Protein AF-A0AAD5M1X8-F1 (afdb_monomer)

Mean predicted aligned error: 6.5 Å

Radius of gyration: 15.75 Å; Cα contacts (8 Å, |Δi|>4): 110; chains: 1; bounding box: 37×31×50 Å

InterPro domains:
  IPR024161 Zinc finger, nanos-type [PF05741] (10-76)
  IPR024161 Zinc finger, nanos-type [PS51522] (9-77)
  IPR038129 Nanos domain superfamily [G3DSA:4.10.60.30] (6-87)

Secondary structure (DSSP, 8-state):
--------B-HHHHHHHHHHHHHTT-PPPPTTSSSTTBS--SB-TTS-B--HHHHTPPPTTT---GGG---GGG-HHHHHHHHHHTT-

pLDDT: mean 88.31, std 14.09, range [41.69, 97.5]

Organism: Parelaphostrongylus tenuis (NCBI:txid148309)

Foldseek 3Di:
DDPPPPKAFAPVQQVVQCVVCVVVVHHRDDSPDDDLRTDHYCADPVRFGPRPVQQDDAAPQPRDHHRRGDDVVPDPSVVVVVVVVVVD

Nearest PDB structures (foldseek):
  3alr-assembly4_D  TM=8.136E-01  e=5.093E-04  Dan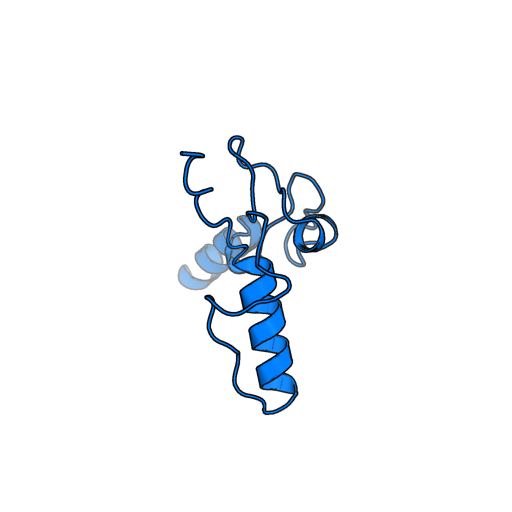io rerio
  3alr-assembly2_B  TM=7.890E-01  e=1.150E-03  Danio rerio
  5kl8-assembly1_B  TM=7.768E-01  e=6.714E-03  Drosophila melanogaster

Structure (mmCIF, N/CA/C/O backbone):
data_AF-A0AAD5M1X8-F1
#
_entry.id   AF-A0AAD5M1X8-F1
#
loop_
_atom_site.group_PDB
_atom_site.id
_atom_site.type_symbol
_atom_site.label_atom_id
_atom_site.label_alt_id
_atom_site.label_comp_id
_atom_site.label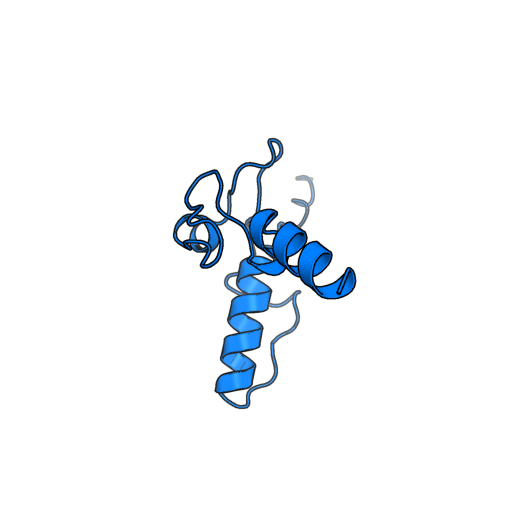_asym_id
_atom_site.label_entity_id
_atom_site.label_seq_id
_atom_site.pdbx_PDB_ins_code
_atom_site.Cartn_x
_atom_site.Cartn_y
_atom_site.Cartn_z
_atom_site.occupancy
_atom_site.B_iso_or_equiv
_atom_site.auth_seq_id
_atom_site.auth_comp_id
_atom_site.auth_asym_id
_atom_site.auth_atom_id
_atom_site.pdbx_PDB_model_num
ATOM 1 N N . SER A 1 1 ? 19.646 -2.954 28.273 1.00 41.69 1 SER A N 1
ATOM 2 C CA . SER A 1 1 ? 18.267 -3.333 27.901 1.00 41.69 1 SER A CA 1
ATOM 3 C C . SER A 1 1 ? 18.078 -3.203 26.405 1.00 41.69 1 SER A C 1
ATOM 5 O O . SER A 1 1 ? 18.606 -2.247 25.845 1.00 41.69 1 SER A O 1
ATOM 7 N N . PRO A 1 2 ? 17.435 -4.177 25.742 1.00 47.41 2 PRO A N 1
ATOM 8 C CA . PRO A 1 2 ? 17.450 -4.279 24.292 1.00 47.41 2 PRO A CA 1
ATOM 9 C C . PRO A 1 2 ? 16.776 -3.056 23.678 1.00 47.41 2 PRO A C 1
ATOM 11 O O . PRO A 1 2 ? 15.686 -2.654 24.078 1.00 47.41 2 PRO A O 1
ATOM 14 N N . LEU A 1 3 ? 17.499 -2.472 22.731 1.00 47.44 3 LEU A N 1
ATOM 15 C CA . LEU A 1 3 ? 17.141 -1.329 21.911 1.00 47.44 3 LEU A CA 1
ATOM 16 C C . LEU A 1 3 ? 15.665 -1.412 21.517 1.00 47.44 3 LEU A C 1
ATOM 18 O O . LEU A 1 3 ? 15.262 -2.367 20.851 1.00 47.44 3 LEU A O 1
ATOM 22 N N . LEU A 1 4 ? 14.880 -0.418 21.938 1.00 50.72 4 LEU A N 1
ATOM 23 C CA . LEU A 1 4 ? 13.535 -0.155 21.435 1.00 50.72 4 LEU A CA 1
ATOM 24 C C . LEU A 1 4 ? 13.591 -0.276 19.908 1.00 50.72 4 LEU A C 1
ATOM 26 O O . LEU A 1 4 ? 14.133 0.600 19.233 1.00 50.72 4 LEU A O 1
ATOM 30 N N . LYS A 1 5 ? 13.124 -1.405 19.359 1.00 56.75 5 LYS A N 1
ATOM 31 C CA . LYS A 1 5 ? 13.083 -1.616 17.911 1.00 56.75 5 LYS A CA 1
ATOM 32 C C . LYS A 1 5 ? 12.233 -0.481 17.363 1.00 56.75 5 LYS A C 1
ATOM 34 O O . LYS A 1 5 ? 11.034 -0.456 17.623 1.00 56.75 5 LYS A O 1
ATOM 39 N N . LYS A 1 6 ? 12.866 0.466 16.663 1.00 60.91 6 LYS A N 1
ATOM 40 C CA . LYS A 1 6 ? 12.206 1.591 15.992 1.00 60.91 6 LYS A CA 1
ATOM 41 C C . LYS A 1 6 ? 10.981 1.021 15.280 1.00 60.91 6 LYS A C 1
ATOM 43 O O . LYS A 1 6 ? 11.144 0.134 14.440 1.00 60.91 6 LYS A O 1
ATOM 48 N N . GLU A 1 7 ? 9.781 1.412 15.710 1.00 68.44 7 GLU A N 1
ATOM 49 C CA . GLU A 1 7 ? 8.555 0.766 15.242 1.00 68.44 7 GLU A CA 1
ATOM 50 C C . GLU A 1 7 ? 8.494 0.876 13.717 1.00 68.44 7 GLU A C 1
ATOM 52 O O . GLU A 1 7 ? 8.382 1.966 13.157 1.00 68.44 7 GLU A O 1
ATOM 57 N N . ARG A 1 8 ? 8.629 -0.261 13.027 1.00 85.50 8 ARG A N 1
ATOM 58 C CA . ARG A 1 8 ? 8.513 -0.300 11.572 1.00 85.50 8 ARG A CA 1
ATOM 59 C C . ARG A 1 8 ? 7.031 -0.307 11.229 1.00 85.50 8 ARG A C 1
ATOM 61 O O . ARG A 1 8 ? 6.343 -1.297 11.492 1.00 85.50 8 ARG A O 1
ATOM 68 N N . ILE A 1 9 ? 6.567 0.826 10.712 1.00 93.06 9 ILE A N 1
ATOM 69 C CA . ILE A 1 9 ? 5.204 1.041 10.235 1.00 93.06 9 ILE A CA 1
ATOM 70 C C . ILE A 1 9 ? 5.232 1.062 8.706 1.00 93.06 9 ILE A C 1
ATOM 72 O O . ILE A 1 9 ? 5.969 1.83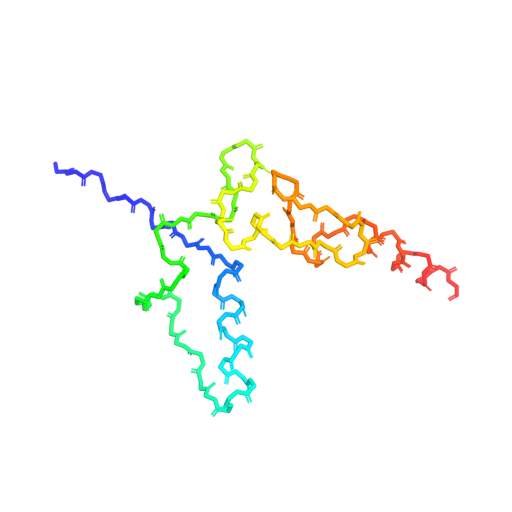2 8.085 1.00 93.06 9 ILE A O 1
ATOM 76 N N . CYS A 1 10 ? 4.396 0.233 8.096 1.00 95.75 10 CYS A N 1
ATOM 77 C CA . CYS A 1 10 ? 4.201 0.173 6.661 1.00 95.75 10 CYS A CA 1
ATOM 78 C C . CYS A 1 10 ? 2.980 0.998 6.256 1.00 95.75 10 CYS A C 1
ATOM 80 O O . CYS A 1 10 ? 1.836 0.547 6.351 1.00 95.75 10 CYS A O 1
ATOM 82 N N . TRP A 1 11 ? 3.230 2.203 5.748 1.00 94.62 11 TRP A N 1
ATOM 83 C CA . TRP A 1 11 ? 2.168 3.114 5.322 1.00 94.62 11 TRP A CA 1
ATOM 84 C C . TRP A 1 11 ? 1.322 2.575 4.167 1.00 94.62 11 TRP A C 1
ATOM 86 O O . TRP A 1 11 ? 0.129 2.848 4.130 1.00 94.62 11 TRP A O 1
ATOM 96 N N . PHE A 1 12 ? 1.888 1.745 3.284 1.00 95.81 12 PHE A N 1
ATOM 97 C CA . PHE A 1 12 ? 1.119 1.073 2.234 1.00 95.81 12 PHE A CA 1
ATOM 98 C C . PHE A 1 12 ? 0.022 0.171 2.814 1.00 95.81 12 PHE A C 1
ATOM 100 O O . PHE A 1 12 ? -1.138 0.269 2.419 1.00 95.81 12 PHE A O 1
ATOM 107 N N . CYS A 1 13 ? 0.379 -0.688 3.771 1.00 96.69 13 CYS A N 1
ATOM 108 C CA . CYS A 1 13 ? -0.568 -1.603 4.402 1.00 96.69 13 CYS A CA 1
ATOM 109 C C . CYS A 1 13 ? -1.627 -0.851 5.208 1.00 96.69 13 CYS A C 1
ATOM 111 O O . CYS A 1 13 ? -2.795 -1.229 5.170 1.00 96.69 13 CYS A O 1
ATOM 113 N N . TYR A 1 14 ? -1.232 0.222 5.902 1.00 96.88 14 TYR A N 1
ATOM 114 C CA . TYR A 1 14 ? -2.176 1.045 6.654 1.00 96.88 14 TYR A CA 1
ATOM 115 C C . TYR A 1 14 ? -3.157 1.740 5.708 1.00 96.88 14 TYR A C 1
ATOM 117 O O . TYR A 1 14 ? -4.360 1.624 5.893 1.00 96.88 14 TYR A O 1
ATOM 125 N N . GLU A 1 15 ? -2.672 2.368 4.633 1.00 95.62 15 GLU A N 1
ATOM 126 C CA . GLU A 1 15 ? -3.531 3.035 3.649 1.00 95.62 15 GLU A CA 1
ATOM 127 C C . GLU A 1 15 ? -4.497 2.051 2.966 1.00 95.62 15 GLU A C 1
ATOM 129 O O . GLU A 1 15 ? -5.680 2.356 2.809 1.00 95.62 15 GLU A O 1
ATOM 134 N N . LYS A 1 16 ? -4.024 0.852 2.595 1.00 95.06 16 LYS A N 1
ATOM 135 C CA . LYS A 1 16 ? -4.878 -0.205 2.027 1.00 95.06 16 LYS A CA 1
ATOM 136 C C . LYS A 1 16 ? -5.962 -0.649 3.006 1.00 95.06 16 LYS A C 1
ATOM 138 O O . LYS A 1 16 ? -7.115 -0.778 2.600 1.00 95.06 16 LYS A O 1
ATOM 143 N N . TYR A 1 17 ? -5.609 -0.853 4.274 1.00 96.31 17 TYR A N 1
ATOM 144 C CA . TYR A 1 17 ? -6.575 -1.240 5.297 1.00 96.31 17 TYR A CA 1
ATOM 145 C C . TYR A 1 17 ? -7.590 -0.123 5.565 1.00 96.31 17 TYR A C 1
ATOM 147 O O . TYR A 1 17 ? -8.787 -0.386 5.589 1.00 96.31 17 TYR A O 1
ATOM 155 N N . SER A 1 18 ? -7.145 1.132 5.657 1.00 96.38 18 SER A N 1
ATOM 156 C CA . SER A 1 18 ? -8.031 2.288 5.830 1.00 96.38 18 SER A CA 1
ATOM 157 C C . SER A 1 18 ? -9.011 2.449 4.667 1.00 96.38 18 SER A C 1
ATOM 159 O O . SER A 1 18 ? -10.190 2.709 4.892 1.00 96.38 18 SER A O 1
ATOM 161 N N . LYS A 1 19 ? -8.561 2.224 3.425 1.00 95.81 19 LYS A N 1
ATOM 162 C CA . LYS A 1 19 ? -9.442 2.198 2.243 1.00 95.81 19 LYS A CA 1
ATOM 163 C C . LYS A 1 19 ? -10.479 1.076 2.324 1.00 95.81 19 LYS A C 1
ATOM 165 O O . LYS A 1 19 ? -11.639 1.302 2.001 1.00 95.81 19 LYS A O 1
ATOM 170 N N . MET A 1 20 ? -10.085 -0.112 2.783 1.00 96.69 20 MET A N 1
ATOM 171 C CA . MET A 1 20 ? -11.018 -1.221 3.003 1.00 96.69 20 MET A CA 1
ATOM 172 C C . MET A 1 20 ? -12.046 -0.891 4.096 1.00 96.69 20 MET A C 1
ATOM 174 O O . MET A 1 20 ? -13.228 -1.158 3.904 1.00 96.69 20 MET A O 1
ATOM 178 N N . CYS A 1 21 ? -11.630 -0.275 5.207 1.00 97.38 21 CYS A N 1
ATOM 179 C CA . CYS A 1 21 ? -12.549 0.198 6.245 1.00 97.38 21 CYS A CA 1
ATOM 180 C C . CYS A 1 21 ? -13.579 1.184 5.681 1.00 97.38 21 CYS A C 1
ATOM 182 O O . CYS A 1 21 ? -14.770 0.993 5.908 1.00 97.38 21 CYS A O 1
ATOM 184 N N . ALA A 1 22 ? -13.140 2.159 4.879 1.00 96.88 22 ALA A N 1
ATOM 185 C CA . ALA A 1 22 ? -14.037 3.126 4.248 1.00 96.88 22 ALA A CA 1
ATOM 186 C C . ALA A 1 22 ? -15.087 2.455 3.341 1.00 96.88 22 ALA A C 1
ATOM 188 O O . ALA A 1 22 ? -16.265 2.791 3.425 1.00 96.88 22 ALA A O 1
ATOM 189 N N . VAL A 1 23 ? -14.690 1.462 2.531 1.00 97.19 23 VAL A N 1
ATOM 190 C CA . VAL A 1 23 ? -15.626 0.675 1.697 1.00 97.19 23 VAL A CA 1
ATOM 191 C C . VAL A 1 23 ? -16.656 -0.075 2.550 1.00 97.19 23 VAL A C 1
ATOM 193 O O . VAL A 1 23 ? -17.799 -0.241 2.140 1.00 97.19 23 VAL A O 1
ATOM 196 N N . LEU A 1 24 ? -16.262 -0.511 3.745 1.00 97.25 24 LEU A N 1
ATOM 197 C CA . LEU A 1 24 ? -17.118 -1.237 4.683 1.00 97.25 24 LEU A CA 1
ATOM 198 C C . LEU A 1 24 ? -17.889 -0.322 5.649 1.00 97.25 24 LEU A C 1
ATOM 200 O O . LEU A 1 24 ? -18.500 -0.842 6.581 1.00 97.25 24 LEU A O 1
ATOM 204 N N . LEU A 1 25 ? -17.845 1.005 5.463 1.00 96.75 25 LEU A N 1
ATOM 205 C CA . LEU A 1 25 ? -18.427 2.001 6.376 1.00 96.75 25 LEU A CA 1
ATOM 206 C C . LEU A 1 25 ? -17.954 1.833 7.832 1.00 96.75 25 LEU A C 1
ATOM 208 O O . LEU A 1 25 ? -18.718 1.999 8.782 1.00 96.75 25 LEU A O 1
ATOM 212 N N . LYS A 1 26 ? -16.682 1.468 8.005 1.00 96.81 26 LYS A N 1
ATOM 213 C CA . LYS A 1 26 ? -16.013 1.353 9.304 1.00 96.81 26 LYS A CA 1
ATOM 214 C C . LYS A 1 26 ? -14.976 2.452 9.456 1.00 96.81 26 LYS A C 1
ATOM 216 O O . LYS A 1 26 ? -14.290 2.801 8.495 1.00 96.81 26 LYS A O 1
ATOM 221 N N . ASP A 1 27 ? -14.781 2.902 10.688 1.00 96.62 27 ASP A N 1
ATOM 222 C CA . ASP A 1 27 ? -13.670 3.788 11.007 1.00 96.62 27 ASP A CA 1
ATOM 223 C C . ASP A 1 27 ? -12.333 3.034 10.920 1.00 96.62 27 ASP A C 1
ATOM 225 O O . ASP A 1 27 ? -12.225 1.881 11.365 1.00 96.62 27 ASP A O 1
ATOM 229 N N . PRO A 1 28 ? -11.286 3.644 10.337 1.00 95.25 28 PRO A N 1
ATOM 230 C CA . PRO A 1 28 ? -9.961 3.055 10.350 1.00 95.25 28 PRO A CA 1
ATOM 231 C C . PRO A 1 28 ? -9.405 3.037 11.785 1.00 95.25 28 PRO A C 1
ATOM 233 O O . PRO A 1 28 ? -9.558 4.007 12.530 1.00 95.25 28 PRO A O 1
ATOM 236 N N . PRO A 1 29 ? -8.720 1.956 12.193 1.00 94.44 29 PRO A N 1
ATOM 237 C CA . PRO A 1 29 ? -8.080 1.892 13.500 1.00 94.44 29 PRO A CA 1
ATOM 238 C C . PRO A 1 29 ? -6.908 2.876 13.579 1.00 94.44 29 PRO A C 1
ATOM 240 O O . PRO A 1 29 ? -6.348 3.285 12.567 1.00 94.44 29 PRO A O 1
ATOM 243 N N . SER A 1 30 ? -6.467 3.198 14.796 1.00 94.75 30 SER A N 1
ATOM 244 C CA . SER A 1 30 ? -5.235 3.970 15.001 1.00 94.75 30 SER A CA 1
ATOM 245 C C . SER A 1 30 ? -4.026 3.288 14.351 1.00 94.75 30 SER A C 1
ATOM 247 O O . SER A 1 30 ? -3.849 2.076 14.466 1.00 94.75 30 SER A O 1
ATOM 249 N N . VAL A 1 31 ? -3.108 4.073 13.778 1.00 92.12 31 VAL A N 1
ATOM 250 C CA . VAL A 1 31 ? -1.826 3.569 13.246 1.00 92.12 31 VAL A CA 1
ATOM 251 C C . VAL A 1 31 ? -0.977 2.846 14.306 1.00 92.12 31 VAL A C 1
ATOM 253 O O . VAL A 1 31 ? -0.146 1.994 13.981 1.00 92.12 31 VAL A O 1
ATO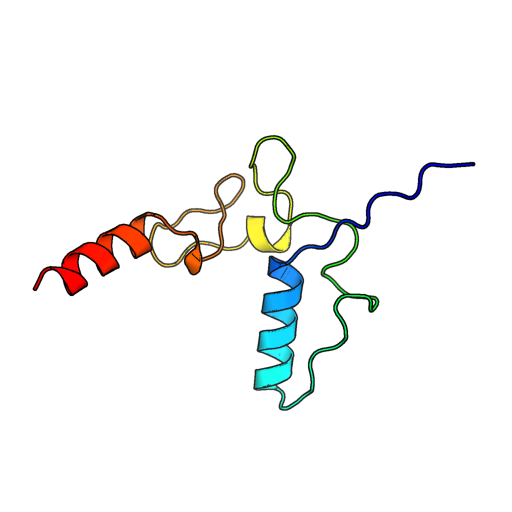M 256 N N . LYS A 1 32 ? -1.195 3.153 15.592 1.00 90.56 32 LYS A N 1
ATOM 257 C CA . LYS A 1 32 ? -0.520 2.492 16.720 1.00 90.56 32 LYS A CA 1
ATOM 258 C C . LYS A 1 32 ? -1.159 1.153 17.105 1.00 90.56 32 LYS A C 1
ATOM 260 O O . LYS A 1 32 ? -0.549 0.403 17.861 1.00 90.56 32 LYS A O 1
ATOM 265 N N . ALA A 1 33 ? -2.358 0.850 16.608 1.00 92.69 33 ALA A N 1
ATOM 266 C CA . ALA A 1 33 ? -3.021 -0.417 16.876 1.00 92.69 33 ALA A CA 1
ATOM 267 C C . ALA A 1 33 ? -2.267 -1.593 16.234 1.00 92.69 33 ALA A C 1
ATOM 269 O O . ALA A 1 33 ? -1.470 -1.433 15.302 1.00 92.69 33 ALA A O 1
ATOM 270 N N . HIS A 1 34 ? -2.538 -2.797 16.736 1.00 90.94 34 HIS A N 1
ATOM 271 C CA . HIS A 1 34 ? -2.090 -4.023 16.089 1.00 90.94 34 HIS A CA 1
ATOM 272 C C . HIS A 1 34 ? -2.779 -4.168 14.729 1.00 90.94 34 HIS A C 1
ATOM 274 O O . HIS A 1 34 ? -3.992 -4.022 14.618 1.00 90.94 34 HIS A O 1
ATOM 280 N N . GLY A 1 35 ? -1.999 -4.466 13.694 1.00 93.75 35 GLY A N 1
ATOM 281 C CA . GLY A 1 35 ? -2.519 -4.616 12.344 1.00 93.75 35 GLY A CA 1
ATOM 282 C C . GLY A 1 35 ? -1.439 -4.977 11.339 1.00 93.75 35 GLY A C 1
ATOM 283 O O . GLY A 1 35 ? -0.245 -4.984 11.653 1.00 93.75 35 GLY A O 1
ATOM 284 N N . ILE A 1 36 ? -1.867 -5.251 10.106 1.00 94.94 36 ILE A N 1
ATOM 285 C CA . ILE A 1 36 ? -1.003 -5.721 9.011 1.00 94.94 36 ILE A CA 1
ATOM 286 C C . ILE A 1 36 ? 0.095 -4.723 8.619 1.00 94.94 36 ILE A C 1
ATOM 288 O O . ILE A 1 36 ? 1.025 -5.078 7.911 1.00 94.94 36 ILE A O 1
ATOM 292 N N . TRP A 1 37 ? 0.012 -3.469 9.062 1.00 96.06 37 TRP A N 1
ATOM 293 C CA . TRP A 1 37 ? 1.020 -2.435 8.820 1.00 96.06 37 TRP A CA 1
ATOM 294 C C . TRP A 1 37 ? 2.169 -2.435 9.831 1.00 96.06 37 TRP A C 1
ATOM 296 O O . TRP A 1 37 ? 3.080 -1.621 9.704 1.00 96.06 37 TRP A O 1
ATOM 306 N N . ARG A 1 38 ? 2.150 -3.305 10.844 1.00 93.69 38 ARG A N 1
ATOM 307 C CA . ARG A 1 38 ? 3.184 -3.354 11.886 1.00 93.69 38 ARG A CA 1
ATOM 308 C C . ARG A 1 38 ? 4.293 -4.345 11.506 1.00 93.69 38 ARG A C 1
ATOM 310 O O . ARG A 1 38 ? 4.073 -5.324 10.797 1.00 93.69 38 ARG A O 1
ATOM 317 N N . GLY A 1 39 ? 5.507 -4.104 12.001 1.00 91.62 39 GLY A N 1
ATOM 318 C CA . GLY A 1 39 ? 6.626 -5.055 11.935 1.00 91.62 39 GLY A CA 1
ATOM 319 C C . GLY A 1 39 ? 7.512 -4.954 10.690 1.00 91.62 39 GLY A C 1
ATOM 320 O O . GLY A 1 39 ? 8.587 -5.562 10.669 1.00 91.62 39 GLY A O 1
ATOM 321 N N . HIS A 1 40 ? 7.147 -4.139 9.701 1.00 93.12 40 HIS A N 1
ATOM 322 C CA . HIS A 1 40 ? 7.921 -3.935 8.478 1.00 93.12 40 HIS A CA 1
ATOM 323 C C . HIS A 1 40 ? 7.771 -2.508 7.936 1.00 93.12 40 HIS A C 1
ATOM 325 O O . HIS A 1 40 ? 6.852 -1.780 8.305 1.00 93.12 40 HIS A O 1
ATOM 331 N N . SER A 1 41 ? 8.705 -2.108 7.078 1.00 93.69 41 SER A N 1
ATOM 332 C CA . SER A 1 41 ? 8.667 -0.837 6.350 1.00 93.69 41 SER A CA 1
ATOM 333 C C . SER A 1 41 ? 8.209 -1.090 4.915 1.00 93.69 41 SER A C 1
ATOM 335 O O . SER A 1 41 ? 8.307 -2.209 4.416 1.00 93.69 41 SER A O 1
ATOM 337 N N . MET A 1 42 ? 7.737 -0.050 4.227 1.00 94.69 42 MET A N 1
ATOM 338 C CA . MET A 1 42 ? 7.413 -0.154 2.799 1.00 94.69 42 MET A CA 1
ATOM 339 C C . MET A 1 42 ? 8.631 -0.529 1.956 1.00 94.69 42 MET A C 1
ATOM 341 O O . MET A 1 42 ? 8.541 -1.396 1.089 1.00 94.69 42 MET A O 1
ATOM 345 N N . LYS A 1 43 ? 9.755 0.125 2.249 1.00 93.88 43 LYS A N 1
ATOM 346 C CA . LYS A 1 43 ? 11.045 -0.051 1.597 1.00 93.88 43 LYS A CA 1
ATOM 347 C C . LYS A 1 43 ? 12.141 -0.287 2.629 1.00 93.88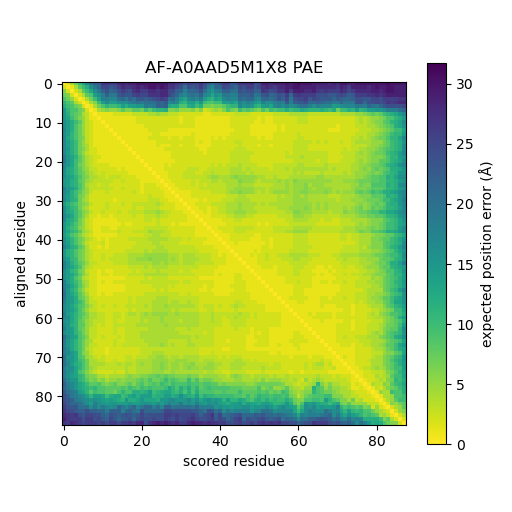 43 LYS A C 1
ATOM 349 O O . LYS A 1 43 ? 11.985 0.094 3.796 1.00 93.88 43 LYS A O 1
ATOM 354 N N . ASP A 1 44 ? 13.211 -0.944 2.209 1.00 93.12 44 ASP A N 1
ATOM 355 C CA . ASP A 1 44 ? 14.421 -1.102 3.003 1.00 93.12 44 ASP A CA 1
ATOM 356 C C . ASP A 1 44 ? 15.343 0.128 2.889 1.00 93.12 44 ASP A C 1
ATOM 358 O O . ASP A 1 44 ? 14.990 1.160 2.319 1.00 93.12 44 ASP A O 1
ATOM 362 N N . LYS A 1 45 ? 16.538 0.028 3.478 1.00 92.69 45 LYS A N 1
ATOM 363 C CA . LYS A 1 45 ? 17.546 1.099 3.476 1.00 92.69 45 LYS A CA 1
ATOM 364 C C . LYS A 1 45 ? 18.133 1.409 2.090 1.00 92.69 45 LYS A C 1
ATOM 366 O O . LYS A 1 45 ? 18.776 2.441 1.948 1.00 92.69 45 LYS A O 1
ATOM 371 N N . ASN A 1 46 ? 17.935 0.528 1.113 1.00 93.81 46 ASN A N 1
ATOM 372 C CA . ASN A 1 46 ? 18.411 0.667 -0.261 1.00 93.81 46 ASN A CA 1
ATOM 373 C C . ASN A 1 46 ? 17.279 1.119 -1.204 1.00 93.81 46 ASN A C 1
ATOM 375 O O . ASN A 1 46 ? 17.411 0.998 -2.417 1.00 93.81 46 ASN A O 1
ATOM 379 N N . ASP A 1 47 ? 16.158 1.601 -0.653 1.00 90.88 47 ASP A N 1
ATOM 380 C CA . ASP A 1 47 ? 14.964 2.017 -1.397 1.00 90.88 47 ASP A CA 1
ATOM 381 C C . ASP A 1 47 ? 14.297 0.882 -2.210 1.00 90.88 47 ASP A C 1
ATOM 383 O O . ASP A 1 47 ? 13.450 1.128 -3.079 1.00 90.88 47 ASP A O 1
ATOM 387 N N . VAL A 1 48 ? 14.612 -0.375 -1.878 1.00 94.88 48 VAL A N 1
ATOM 388 C CA . VAL A 1 48 ? 13.981 -1.567 -2.453 1.00 94.88 48 VAL A CA 1
ATOM 389 C C . VAL A 1 48 ? 12.719 -1.895 -1.668 1.00 94.88 48 VAL A C 1
ATOM 391 O O . VAL A 1 48 ? 12.700 -1.816 -0.438 1.00 94.88 48 VAL A O 1
ATOM 394 N N . THR A 1 49 ? 11.642 -2.269 -2.360 1.00 96.62 49 THR A N 1
ATOM 395 C CA . THR A 1 49 ? 10.398 -2.694 -1.704 1.00 96.62 49 THR A CA 1
ATOM 396 C C . THR A 1 49 ? 10.662 -3.816 -0.703 1.00 96.62 49 THR A C 1
ATOM 398 O O . THR A 1 49 ? 11.185 -4.863 -1.055 1.00 96.62 49 THR A O 1
ATOM 401 N N . ALA A 1 50 ? 10.263 -3.613 0.550 1.00 96.06 50 ALA A N 1
ATOM 402 C CA . ALA A 1 50 ? 10.392 -4.598 1.626 1.00 96.06 50 ALA A CA 1
ATOM 403 C C . ALA A 1 50 ? 9.030 -5.102 2.122 1.00 96.06 50 ALA A C 1
ATOM 405 O O . ALA A 1 50 ? 8.941 -6.138 2.778 1.00 96.06 50 ALA A O 1
ATOM 406 N N . CYS A 1 51 ? 7.954 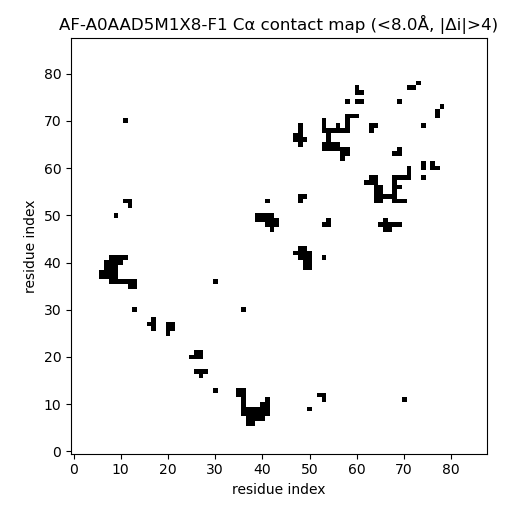-4.368 1.826 1.00 96.81 51 CYS A N 1
ATOM 407 C CA . CYS A 1 51 ? 6.603 -4.785 2.161 1.00 96.81 51 CYS A CA 1
ATOM 408 C C . CYS A 1 51 ? 6.148 -5.926 1.234 1.00 96.81 51 CYS A C 1
ATOM 410 O O . CYS A 1 51 ? 6.068 -5.705 0.024 1.00 96.81 51 CYS A O 1
ATOM 412 N N . PRO A 1 52 ? 5.768 -7.104 1.766 1.00 95.75 52 PRO A N 1
ATOM 413 C CA . PRO A 1 52 ? 5.345 -8.236 0.938 1.00 95.75 52 PRO A CA 1
ATOM 414 C C . PRO A 1 52 ? 4.054 -7.945 0.159 1.00 95.75 52 PRO A C 1
ATOM 416 O O . PRO A 1 52 ? 3.900 -8.380 -0.978 1.00 95.75 52 PRO A O 1
ATOM 419 N N . HIS A 1 53 ? 3.140 -7.150 0.725 1.00 96.31 53 HIS A N 1
ATOM 420 C CA . HIS A 1 53 ? 1.905 -6.763 0.036 1.00 96.31 53 HIS A CA 1
ATOM 421 C C . HIS A 1 53 ? 2.169 -5.782 -1.115 1.00 96.31 53 HIS A C 1
ATOM 423 O O . HIS A 1 53 ? 1.538 -5.875 -2.167 1.00 96.31 53 HIS A O 1
ATOM 429 N N . LEU A 1 54 ? 3.113 -4.851 -0.934 1.00 96.69 54 LEU A N 1
ATOM 430 C CA . LEU A 1 54 ? 3.512 -3.926 -1.993 1.00 96.69 54 LEU A CA 1
ATOM 431 C C . LEU A 1 54 ? 4.301 -4.656 -3.081 1.00 96.69 54 LEU A C 1
ATOM 433 O O . LEU A 1 54 ? 4.062 -4.409 -4.254 1.00 96.69 54 LEU A O 1
ATOM 437 N N . TRP A 1 55 ? 5.174 -5.593 -2.704 1.00 97.50 55 TRP A N 1
ATOM 438 C CA . TRP A 1 55 ? 5.972 -6.400 -3.630 1.00 97.50 55 TRP A CA 1
ATOM 439 C C . TRP A 1 55 ? 5.114 -7.131 -4.668 1.00 97.50 55 TRP A C 1
ATOM 441 O O . TRP A 1 55 ? 5.502 -7.246 -5.825 1.00 97.50 55 TRP A O 1
ATOM 451 N N . LEU A 1 56 ? 3.935 -7.606 -4.262 1.00 96.44 56 LEU A N 1
ATOM 452 C CA . LEU A 1 56 ? 2.986 -8.300 -5.138 1.00 96.44 56 LEU A CA 1
ATOM 453 C C . LEU A 1 56 ? 2.060 -7.348 -5.914 1.00 96.44 56 LEU A C 1
ATOM 455 O O . LEU A 1 56 ? 1.293 -7.792 -6.767 1.00 96.44 56 LEU A O 1
ATOM 459 N N . THR A 1 57 ? 2.101 -6.046 -5.629 1.00 95.38 57 THR A N 1
ATOM 460 C CA . THR A 1 57 ? 1.248 -5.054 -6.285 1.00 95.38 57 THR A CA 1
ATOM 461 C C . THR A 1 57 ? 1.916 -4.537 -7.556 1.00 95.38 57 THR A C 1
ATOM 463 O O . THR A 1 57 ? 3.021 -3.998 -7.519 1.00 95.38 57 THR A O 1
ATOM 466 N N . LYS A 1 58 ? 1.205 -4.639 -8.682 1.00 96.75 58 LYS A N 1
ATOM 467 C CA . LYS A 1 58 ? 1.612 -4.045 -9.959 1.00 96.75 58 LYS A CA 1
ATOM 468 C C . LYS A 1 58 ? 1.078 -2.617 -10.080 1.00 96.75 58 LYS A C 1
ATOM 470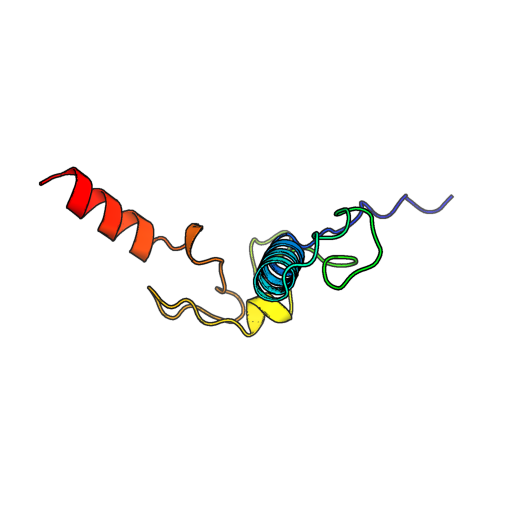 O O . LYS A 1 58 ? -0.111 -2.387 -9.878 1.00 96.75 58 LYS A O 1
ATOM 475 N N . CYS A 1 59 ? 1.938 -1.666 -10.438 1.00 96.31 59 CYS A N 1
ATOM 476 C CA . CYS A 1 59 ? 1.529 -0.290 -10.717 1.00 96.31 59 CYS A CA 1
ATOM 477 C C . CYS A 1 59 ? 0.681 -0.219 -11.999 1.00 96.31 59 CYS A C 1
ATOM 479 O O . CYS A 1 59 ? 1.129 -0.669 -13.055 1.00 96.31 59 CYS A O 1
ATOM 481 N N . GLY A 1 60 ? -0.508 0.389 -11.927 1.00 93.56 60 GLY A N 1
ATOM 482 C CA . GLY A 1 60 ? -1.407 0.544 -13.079 1.00 93.56 60 GLY A CA 1
ATOM 483 C C . GLY A 1 60 ? -0.890 1.488 -14.173 1.00 93.56 60 GLY A C 1
ATOM 484 O O . GLY A 1 60 ? -1.323 1.388 -15.315 1.00 93.56 60 GLY A O 1
ATOM 485 N N . TYR A 1 61 ? 0.062 2.371 -13.850 1.00 93.56 61 TYR A N 1
ATOM 486 C CA . TYR A 1 61 ? 0.572 3.385 -14.783 1.00 93.56 61 TYR A CA 1
ATOM 487 C C . TYR A 1 61 ? 1.833 2.951 -15.534 1.00 93.56 61 TYR A C 1
ATOM 489 O O . TYR A 1 61 ? 1.954 3.220 -16.724 1.00 93.56 61 TYR A O 1
ATOM 497 N N . CYS A 1 62 ? 2.780 2.290 -14.857 1.00 95.31 62 CYS A N 1
ATOM 498 C CA . CYS A 1 62 ? 4.059 1.884 -15.460 1.00 95.31 62 CYS A CA 1
ATOM 499 C C . CYS A 1 62 ? 4.345 0.378 -15.388 1.00 95.31 62 CYS A C 1
ATOM 501 O O . CYS A 1 62 ? 5.376 -0.075 -15.873 1.00 95.31 62 CYS A O 1
ATOM 503 N N . GLY A 1 63 ? 3.478 -0.411 -14.748 1.00 95.44 63 GLY A N 1
ATOM 504 C CA . GLY A 1 63 ? 3.638 -1.860 -14.639 1.00 95.44 63 GLY A CA 1
ATOM 505 C C . GLY A 1 63 ? 4.694 -2.348 -13.641 1.00 95.44 63 GLY A C 1
ATOM 506 O O . GLY A 1 63 ? 4.861 -3.561 -13.520 1.00 95.44 63 GLY A O 1
ATOM 507 N N . ALA A 1 64 ? 5.381 -1.458 -12.916 1.00 96.81 64 ALA A N 1
ATOM 508 C CA . ALA A 1 64 ? 6.392 -1.844 -11.928 1.00 96.81 64 ALA A CA 1
ATOM 509 C C . ALA A 1 64 ? 5.811 -2.720 -10.803 1.00 96.81 64 ALA A C 1
ATOM 511 O O . ALA A 1 64 ? 4.690 -2.493 -10.345 1.00 96.81 64 ALA A O 1
ATOM 512 N N . THR A 1 65 ? 6.592 -3.704 -10.356 1.00 97.50 65 THR A N 1
ATOM 513 C CA . THR A 1 65 ? 6.254 -4.670 -9.298 1.00 97.50 65 THR A CA 1
ATOM 514 C C . THR A 1 65 ? 7.541 -5.190 -8.631 1.00 97.50 65 THR A C 1
ATOM 516 O O . THR A 1 65 ? 8.646 -4.790 -9.016 1.00 97.50 65 THR A O 1
ATOM 519 N N . GLY A 1 66 ? 7.427 -6.060 -7.627 1.00 97.50 66 GLY A N 1
ATOM 520 C CA . GLY A 1 66 ? 8.559 -6.656 -6.923 1.00 97.50 66 GLY A CA 1
ATOM 521 C C . GLY A 1 66 ? 9.450 -5.613 -6.251 1.00 97.50 66 GLY A C 1
ATOM 522 O O . GLY A 1 66 ? 8.963 -4.689 -5.596 1.00 97.50 66 GLY A O 1
ATOM 523 N N . ALA A 1 67 ? 10.761 -5.718 -6.470 1.00 97.31 67 ALA A N 1
ATOM 524 C CA . ALA A 1 67 ? 11.755 -4.782 -5.941 1.00 97.31 67 ALA A CA 1
ATOM 525 C C . ALA A 1 67 ? 11.473 -3.314 -6.318 1.00 97.31 67 ALA A C 1
ATOM 527 O O . ALA A 1 67 ? 11.740 -2.418 -5.518 1.00 97.31 67 ALA A O 1
ATOM 528 N N . ALA A 1 68 ? 10.880 -3.076 -7.495 1.00 95.81 68 ALA A N 1
ATOM 529 C CA . ALA A 1 68 ? 10.553 -1.748 -8.019 1.00 95.81 68 ALA A CA 1
ATOM 530 C C . ALA A 1 68 ? 9.110 -1.294 -7.720 1.00 95.81 68 ALA A C 1
ATOM 532 O O . ALA A 1 68 ? 8.683 -0.230 -8.187 1.00 95.81 68 ALA A O 1
ATOM 533 N N . ALA A 1 69 ? 8.335 -2.094 -6.978 1.00 97.19 69 ALA A N 1
ATOM 534 C CA . ALA A 1 69 ? 6.959 -1.755 -6.643 1.00 97.19 69 ALA A CA 1
ATOM 535 C C . ALA A 1 69 ? 6.860 -0.413 -5.898 1.00 97.19 69 ALA A C 1
ATOM 537 O O . ALA A 1 69 ? 7.715 -0.026 -5.102 1.00 97.19 69 ALA A O 1
ATOM 538 N N . HIS A 1 70 ? 5.786 0.320 -6.164 1.00 94.81 70 HIS A N 1
ATOM 539 C CA . HIS A 1 70 ? 5.522 1.610 -5.544 1.00 94.81 70 HIS A CA 1
ATOM 540 C C . HIS A 1 70 ? 4.023 1.889 -5.508 1.00 94.81 70 HIS A C 1
ATOM 542 O O . HIS A 1 70 ? 3.236 1.287 -6.235 1.00 94.81 70 HIS A O 1
ATOM 548 N N . MET A 1 71 ? 3.629 2.829 -4.652 1.00 92.94 71 MET A N 1
ATOM 549 C CA . MET A 1 71 ? 2.276 3.377 -4.679 1.00 92.94 71 MET A CA 1
ATOM 550 C C . MET A 1 71 ? 2.080 4.189 -5.954 1.00 92.94 71 MET A C 1
ATOM 552 O O . MET A 1 71 ? 2.988 4.903 -6.367 1.00 92.94 71 MET A O 1
ATOM 556 N N . GLU A 1 72 ? 0.878 4.167 -6.516 1.00 90.19 72 GLU A N 1
ATOM 557 C CA . GLU A 1 72 ? 0.532 4.932 -7.720 1.00 90.19 72 GLU A CA 1
ATOM 558 C C . GLU A 1 72 ? 0.890 6.420 -7.622 1.00 90.19 72 GLU A C 1
ATOM 560 O O . GLU A 1 72 ? 1.509 6.958 -8.534 1.00 90.19 72 GLU A O 1
ATOM 565 N N . LYS A 1 73 ? 0.630 7.061 -6.472 1.00 88.56 73 LYS A N 1
ATOM 566 C CA . LYS A 1 73 ? 1.010 8.464 -6.197 1.00 88.56 73 LYS A CA 1
ATOM 567 C C . LYS A 1 73 ? 2.520 8.737 -6.260 1.00 88.56 73 LYS A C 1
ATOM 569 O O . LYS A 1 73 ? 2.954 9.880 -6.351 1.00 88.56 73 LYS A O 1
ATOM 574 N N . SER A 1 74 ? 3.332 7.689 -6.180 1.00 89.88 74 SER A N 1
ATOM 575 C CA . SER A 1 74 ? 4.790 7.738 -6.290 1.00 89.88 74 SER A CA 1
ATOM 576 C C . SER A 1 74 ? 5.289 7.335 -7.683 1.00 89.88 74 SER A C 1
ATOM 578 O O . SER A 1 74 ? 6.498 7.301 -7.899 1.00 89.88 74 SER A O 1
ATOM 580 N N . CYS A 1 75 ? 4.394 7.035 -8.628 1.00 93.19 75 CYS A N 1
ATOM 581 C CA . CYS A 1 75 ? 4.761 6.638 -9.980 1.00 93.19 75 CYS A CA 1
ATOM 582 C C . CYS A 1 75 ? 5.280 7.833 -10.791 1.00 93.19 75 CYS A C 1
ATOM 584 O O . CYS A 1 75 ? 4.571 8.820 -10.982 1.00 93.19 75 CYS A O 1
ATOM 586 N N . HIS A 1 76 ? 6.498 7.728 -11.330 1.00 90.75 76 HIS A N 1
ATOM 587 C CA . HIS A 1 76 ? 7.051 8.752 -12.224 1.00 90.75 76 HIS A CA 1
ATOM 588 C C . HIS A 1 76 ? 6.239 8.917 -13.516 1.00 90.75 76 HIS A C 1
ATOM 590 O O . HIS A 1 76 ? 6.041 10.043 -13.953 1.00 90.75 76 HIS A O 1
ATOM 596 N N . ALA A 1 77 ? 5.710 7.830 -14.091 1.00 86.19 77 ALA A N 1
ATOM 597 C CA . ALA A 1 77 ? 4.888 7.911 -15.301 1.00 86.19 77 ALA A CA 1
ATOM 598 C C . ALA A 1 77 ? 3.582 8.694 -15.070 1.00 86.19 77 ALA A C 1
ATOM 600 O O . ALA A 1 77 ? 3.149 9.429 -15.950 1.00 86.19 77 ALA A O 1
ATOM 601 N N . LEU A 1 78 ? 2.980 8.579 -13.878 1.00 86.81 78 LEU A N 1
ATOM 602 C CA . LEU A 1 78 ? 1.825 9.396 -13.497 1.00 86.81 78 LEU A CA 1
ATOM 603 C C . LEU A 1 78 ? 2.208 10.875 -13.354 1.00 86.81 78 LEU A C 1
ATOM 605 O O . LEU A 1 78 ? 1.498 11.738 -13.854 1.00 86.81 78 LEU A O 1
ATOM 609 N N . LYS A 1 79 ? 3.343 11.171 -1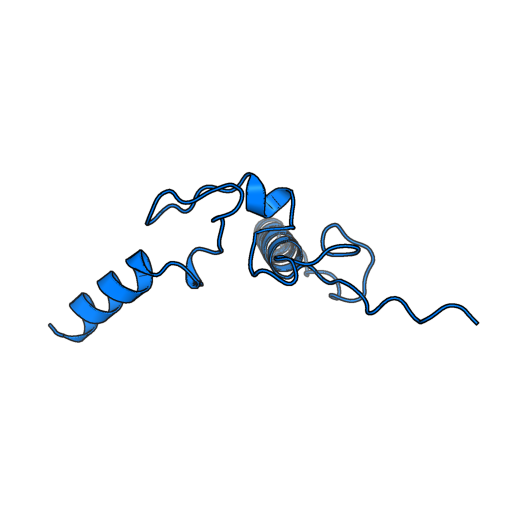2.705 1.00 85.12 79 LYS A N 1
ATOM 610 C CA . LYS A 1 79 ? 3.822 12.554 -12.550 1.00 85.12 79 LYS A CA 1
ATOM 611 C C . LYS A 1 79 ? 4.049 13.241 -13.896 1.00 85.12 79 LYS A C 1
ATOM 613 O O . LYS A 1 79 ? 3.647 14.384 -14.043 1.00 85.12 79 LYS A O 1
ATOM 618 N N . LEU A 1 80 ? 4.654 12.545 -14.861 1.00 81.12 80 LEU A N 1
ATOM 619 C CA . LEU A 1 80 ? 4.880 13.086 -16.205 1.00 81.12 80 LEU A CA 1
ATOM 620 C C . LEU A 1 80 ? 3.558 13.403 -16.914 1.00 81.12 80 LEU A C 1
ATOM 622 O O . LEU A 1 80 ? 3.382 14.519 -17.378 1.00 81.12 80 LEU A O 1
ATOM 626 N N . ARG A 1 81 ? 2.588 12.479 -16.881 1.00 78.94 81 ARG A N 1
ATOM 627 C CA . ARG A 1 81 ? 1.260 12.715 -17.470 1.00 78.94 81 ARG A CA 1
ATOM 628 C C . ARG A 1 81 ? 0.542 13.927 -16.881 1.00 78.94 81 ARG A C 1
ATOM 630 O O . ARG A 1 81 ? -0.128 14.638 -17.613 1.00 78.94 81 ARG A O 1
ATOM 637 N N . ASN A 1 82 ? 0.654 14.152 -15.572 1.00 79.00 82 ASN A N 1
ATOM 638 C CA . ASN A 1 82 ? 0.015 15.308 -14.943 1.00 79.00 82 ASN A CA 1
ATOM 639 C C . ASN A 1 82 ? 0.687 16.629 -15.358 1.00 79.00 82 ASN A C 1
ATOM 641 O O . ASN A 1 82 ? -0.010 17.616 -15.548 1.00 79.00 82 ASN A O 1
ATOM 645 N N . LEU A 1 83 ? 2.011 16.639 -15.557 1.00 74.75 83 LEU A N 1
ATOM 646 C CA . LEU A 1 83 ? 2.726 17.819 -16.064 1.00 74.75 83 LEU A CA 1
ATOM 647 C C . LEU A 1 83 ? 2.304 18.180 -17.497 1.00 74.75 83 LEU A C 1
ATOM 649 O O . LEU A 1 83 ? 2.212 19.362 -17.824 1.00 74.75 83 LEU A O 1
ATOM 653 N N . ASP A 1 84 ? 2.016 17.176 -18.330 1.00 64.81 84 ASP A N 1
ATOM 654 C CA . ASP A 1 84 ? 1.522 17.394 -19.695 1.00 64.81 84 ASP A CA 1
ATOM 655 C C . ASP A 1 84 ? 0.109 18.013 -19.706 1.00 64.81 84 ASP A C 1
ATOM 657 O O . ASP A 1 84 ? -0.205 18.824 -20.575 1.00 64.81 84 ASP A O 1
ATOM 661 N N . VAL A 1 85 ? -0.738 17.668 -18.725 1.00 61.06 85 VAL A N 1
ATOM 662 C CA . VAL A 1 85 ? -2.105 18.209 -18.595 1.00 61.06 85 VAL A CA 1
ATOM 663 C C . VAL A 1 85 ? -2.102 19.651 -18.086 1.00 61.06 85 VAL A C 1
ATOM 665 O O . VAL A 1 85 ? -2.854 20.465 -18.607 1.00 61.06 85 VAL A O 1
ATOM 668 N N . ASP A 1 86 ? -1.235 19.994 -17.130 1.00 59.31 86 ASP A N 1
ATOM 669 C CA . ASP A 1 86 ? -1.139 21.360 -16.584 1.00 59.31 86 ASP A CA 1
ATOM 670 C C . ASP A 1 86 ? -0.467 22.360 -17.553 1.00 59.31 86 ASP A C 1
ATOM 672 O O . ASP A 1 86 ? -0.418 23.560 -17.281 1.00 59.31 86 ASP A O 1
ATOM 676 N N . SER A 1 87 ? 0.058 21.874 -18.684 1.00 56.09 87 SER A N 1
ATOM 677 C CA . SER A 1 87 ? 0.696 22.686 -19.731 1.00 56.09 87 SER A CA 1
ATOM 678 C C . SER A 1 87 ? -0.222 22.977 -20.932 1.00 56.09 87 SER A C 1
ATOM 680 O O . SER A 1 87 ? 0.264 23.506 -21.935 1.00 56.09 87 SER A O 1
ATOM 682 N N . SER A 1 88 ? -1.512 22.615 -20.858 1.00 48.84 88 SER A N 1
ATOM 683 C CA . SER A 1 88 ? -2.517 22.797 -21.925 1.00 48.84 88 SER A CA 1
ATOM 684 C C . SER A 1 88 ? -3.636 23.759 -21.536 1.00 48.84 88 SER A C 1
ATOM 686 O O . SER A 1 88 ? -4.079 23.716 -20.369 1.00 48.84 88 SER A O 1
#

Solvent-accessible surface area (backbone atoms only — not comparable to full-atom values): 5254 Å² total; per-residue (Å²): 129,85,75,79,71,76,80,33,59,14,63,66,47,43,53,53,50,37,53,51,24,53,76,68,77,38,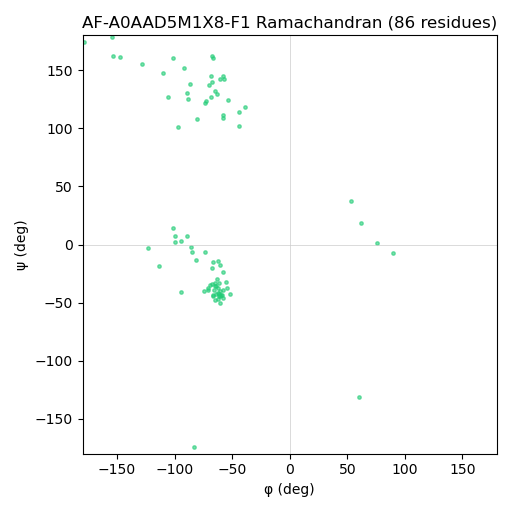82,60,76,62,91,85,51,91,55,89,21,55,84,38,33,49,44,48,97,82,72,34,38,56,26,70,74,50,26,74,35,65,25,91,77,75,60,38,35,38,58,65,24,58,57,67,96,71,35,65,63,50,54,52,55,51,55,61,57,76,72,109

Sequence (88 aa):
SPLLKKERICWFCYEKYSKMCAVLLKDPPSVKAHGIWRGHSMKDKNDVTACPHLWLTKCGYCGATGAAAHMEKSCHALKLRNLDVDSS